Protein AF-A0A820QMM1-F1 (afdb_monomer)

Sequence (129 aa):
NKIHFVDDQFVPSDRSIGIGSFDNISQWLRISDVAPLPDDPPNLPWTIFSSPQPSDIQQGALGNCWLIAALALISERPRLLEHILLTKQINSQGVYLVRICHNGLWKTIIVDDCFPCTKHKRLVFTQAK

Foldseek 3Di:
DLAADADPVQGFDPVNVPPDDDVQFDGWDFPVQADDDPPDDPPPDDFPDDLDALQFKDFFPDPVVVVSNVVNVVSVPVVSSCVAWVDGTDDSSQWTWGWDQDPNDTDIDIHGRIAGAGPNRHGRGIGTD

Organism: NCBI:txid433720

Mean predicted aligned error: 3.98 Å

Radius of gyration: 15.04 Å; Cα contacts (8 Å, |Δi|>4): 182; chains: 1; bounding box: 40×40×34 Å

pLDDT: mean 91.96, std 6.96, range [45.78, 97.81]

Nearest PDB structures (foldseek):
  6bgp-assembly4_D  TM=8.649E-01  e=1.408E-06  Homo sapiens
  6bdt-assembly4_D  TM=8.589E-01  e=2.583E-06  Homo sapiens
  6bgp-assembly1_A  TM=8.529E-01  e=2.583E-06  Homo sapiens
  6bdt-assembly1_A  TM=8.491E-01  e=2.431E-06  Homo sapiens
  1ziv-assembly1_A  TM=8.662E-01  e=2.299E-05  Homo sapiens

Structure (mmCIF, N/CA/C/O backbone):
data_AF-A0A820QMM1-F1
#
_entry.id   AF-A0A820QMM1-F1
#
loop_
_atom_site.group_PDB
_atom_site.id
_atom_site.type_symbol
_atom_site.label_atom_id
_atom_site.label_alt_id
_atom_site.label_comp_id
_atom_site.label_asym_id
_atom_site.label_entity_id
_atom_site.label_seq_id
_atom_site.pdbx_PDB_ins_code
_atom_site.Cartn_x
_atom_site.Cartn_y
_atom_site.Cartn_z
_atom_site.occupancy
_atom_site.B_iso_or_equiv
_atom_site.auth_seq_id
_atom_site.auth_comp_id
_atom_site.auth_asym_id
_atom_site.auth_atom_id
_atom_site.pdbx_PDB_model_num
ATOM 1 N N . ASN A 1 1 ? -3.070 -25.701 5.725 1.00 45.78 1 ASN A N 1
ATOM 2 C CA . ASN A 1 1 ? -3.135 -24.890 4.491 1.00 45.78 1 ASN A CA 1
ATOM 3 C C . ASN A 1 1 ? -3.029 -23.418 4.841 1.00 45.78 1 ASN A C 1
ATOM 5 O O . ASN A 1 1 ? -3.975 -22.887 5.397 1.00 45.78 1 ASN A O 1
ATOM 9 N N . LYS A 1 2 ? -1.879 -22.780 4.589 1.00 61.75 2 LYS A N 1
ATOM 10 C CA . LYS A 1 2 ? -1.763 -21.313 4.622 1.00 61.75 2 LYS A CA 1
ATOM 11 C C . LYS A 1 2 ? -2.006 -20.828 3.196 1.00 61.75 2 LYS A C 1
ATOM 13 O O . LYS A 1 2 ? -1.101 -20.899 2.375 1.00 61.75 2 LYS A O 1
ATOM 18 N N . ILE A 1 3 ? -3.248 -20.480 2.883 1.00 82.56 3 ILE A N 1
ATOM 19 C CA . ILE A 1 3 ? -3.607 -19.921 1.578 1.00 82.56 3 ILE A CA 1
ATOM 20 C C . ILE A 1 3 ? -3.636 -18.409 1.775 1.00 82.56 3 ILE A C 1
ATOM 22 O O . ILE A 1 3 ? -4.431 -17.919 2.571 1.00 82.56 3 ILE A O 1
ATOM 26 N N . HIS A 1 4 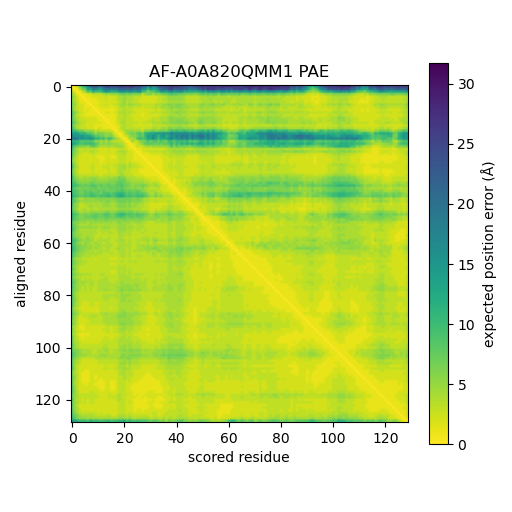? -2.747 -17.688 1.096 1.00 91.75 4 HIS A N 1
ATOM 27 C CA . HIS A 1 4 ? -2.770 -16.229 1.109 1.00 91.75 4 HIS A CA 1
ATOM 28 C C . HIS A 1 4 ? -3.984 -15.721 0.326 1.00 91.75 4 HIS A C 1
ATOM 30 O O . HIS A 1 4 ? -4.310 -16.253 -0.735 1.00 91.75 4 HIS A O 1
ATOM 36 N N . PHE A 1 5 ? -4.634 -14.685 0.845 1.00 95.31 5 PHE A N 1
ATOM 37 C CA . PHE A 1 5 ? -5.713 -13.977 0.171 1.00 95.31 5 PHE A CA 1
ATOM 38 C C . PHE A 1 5 ? -5.182 -13.297 -1.096 1.00 95.31 5 PHE A C 1
ATOM 40 O O . PHE A 1 5 ? -4.114 -12.685 -1.072 1.00 95.31 5 PHE A O 1
ATOM 47 N N . VAL A 1 6 ? -5.914 -13.423 -2.199 1.00 95.25 6 VAL A N 1
ATOM 48 C CA . VAL A 1 6 ? -5.679 -12.693 -3.450 1.00 95.25 6 VAL A CA 1
ATOM 49 C C . VAL A 1 6 ? -6.980 -11.988 -3.788 1.00 95.25 6 VAL A C 1
ATOM 51 O O . VAL A 1 6 ? -8.030 -12.632 -3.782 1.00 95.25 6 VAL A O 1
ATOM 54 N N . ASP A 1 7 ? -6.908 -10.693 -4.071 1.00 95.00 7 ASP A N 1
ATOM 55 C CA . ASP A 1 7 ? -8.069 -9.925 -4.509 1.00 95.00 7 ASP A CA 1
ATOM 56 C C . ASP A 1 7 ? -8.413 -10.292 -5.963 1.00 95.00 7 ASP A C 1
ATOM 58 O O . ASP A 1 7 ? -7.650 -10.031 -6.895 1.00 95.00 7 ASP A O 1
ATOM 62 N N . ASP A 1 8 ? -9.562 -10.936 -6.169 1.00 94.31 8 ASP A N 1
ATOM 63 C CA . ASP A 1 8 ? -10.032 -11.363 -7.488 1.00 94.31 8 ASP A CA 1
ATOM 64 C C . ASP A 1 8 ? -10.632 -10.213 -8.319 1.00 94.31 8 ASP A C 1
ATOM 66 O O . ASP A 1 8 ? -10.742 -10.323 -9.545 1.00 94.31 8 ASP A O 1
ATOM 70 N N . GLN A 1 9 ? -10.964 -9.086 -7.683 1.00 94.31 9 GLN A N 1
ATOM 71 C CA . GLN A 1 9 ? -11.438 -7.865 -8.336 1.00 94.31 9 GLN A CA 1
ATOM 72 C C . GLN A 1 9 ? -10.281 -6.941 -8.733 1.00 94.31 9 GLN A C 1
ATOM 74 O O . GLN A 1 9 ? -10.415 -6.180 -9.696 1.00 94.31 9 GLN A O 1
ATOM 79 N N . PHE A 1 10 ? -9.141 -7.042 -8.043 1.00 95.06 10 PHE A N 1
ATOM 80 C CA . PHE A 1 10 ? -7.925 -6.263 -8.287 1.00 95.06 10 PHE A CA 1
ATOM 81 C C . PHE A 1 10 ? -6.674 -7.157 -8.352 1.00 95.06 10 PHE A C 1
ATOM 83 O O . PHE A 1 10 ? -5.723 -7.024 -7.587 1.00 95.06 10 PHE A O 1
ATOM 90 N N . VAL A 1 11 ? -6.674 -8.089 -9.307 1.00 94.81 11 VAL A N 1
ATOM 91 C CA . VAL A 1 11 ? -5.632 -9.120 -9.445 1.00 94.81 11 VAL A CA 1
ATOM 92 C C . VAL A 1 11 ? -4.226 -8.545 -9.697 1.00 94.81 11 VAL A C 1
ATOM 94 O O . VAL A 1 11 ? -4.100 -7.569 -10.438 1.00 94.81 11 VAL A O 1
ATOM 97 N N . PRO A 1 12 ? -3.145 -9.172 -9.197 1.00 94.88 12 PRO A N 1
ATOM 98 C CA . PRO A 1 12 ? -1.768 -8.702 -9.379 1.00 94.88 12 PRO A CA 1
ATOM 99 C C . PRO A 1 12 ? -1.278 -8.899 -10.824 1.00 94.88 12 PRO A C 1
ATOM 101 O O . PRO A 1 12 ? -0.595 -9.865 -11.160 1.00 94.88 12 PRO A O 1
ATOM 104 N N . SER A 1 13 ? -1.689 -7.998 -11.712 1.00 92.50 13 SER A N 1
ATOM 105 C CA . SER A 1 13 ? -1.411 -8.033 -13.149 1.00 92.50 13 SER A CA 1
ATOM 106 C C . SER A 1 13 ? -1.501 -6.636 -13.760 1.00 92.50 13 SER A C 1
ATOM 108 O O . SER A 1 13 ? -2.005 -5.703 -13.131 1.00 92.50 13 SER A O 1
ATOM 110 N N . ASP A 1 14 ? -1.101 -6.506 -15.023 1.00 90.88 14 ASP A N 1
ATOM 111 C CA . ASP A 1 14 ? -1.156 -5.246 -15.778 1.00 90.88 14 ASP A CA 1
ATOM 112 C C . ASP A 1 14 ? -2.565 -4.634 -15.825 1.00 90.88 14 ASP A C 1
ATOM 114 O O . ASP A 1 14 ? -2.716 -3.414 -15.863 1.00 90.88 14 ASP A O 1
ATOM 118 N N . ARG A 1 15 ? -3.620 -5.458 -15.719 1.00 91.50 15 ARG A N 1
ATOM 119 C CA . ARG A 1 15 ? -5.008 -4.977 -15.635 1.00 91.50 15 ARG A CA 1
ATOM 120 C C . ARG A 1 15 ? -5.229 -4.035 -14.446 1.00 91.50 15 ARG A C 1
ATOM 122 O O . ARG A 1 15 ? -5.994 -3.082 -14.569 1.00 91.50 15 ARG A O 1
ATOM 129 N N . SER A 1 16 ? -4.569 -4.302 -13.323 1.00 94.50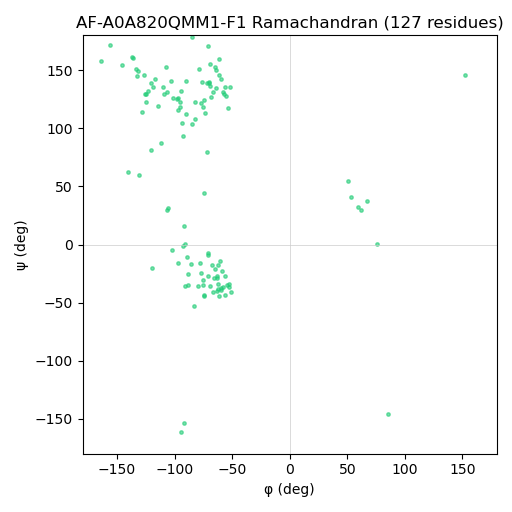 16 SER A N 1
ATOM 130 C CA . SER A 1 16 ? -4.694 -3.527 -12.083 1.00 94.50 16 SER A CA 1
ATOM 131 C C . SER A 1 16 ? -3.764 -2.314 -12.046 1.00 94.50 16 SER A C 1
ATOM 133 O O . SER A 1 16 ? -3.998 -1.386 -11.278 1.00 94.50 16 SER A O 1
ATOM 135 N N . ILE A 1 17 ? -2.746 -2.273 -12.911 1.00 91.31 17 ILE A N 1
ATOM 136 C CA . ILE A 1 17 ? -1.919 -1.075 -13.124 1.00 91.31 17 ILE A CA 1
ATOM 137 C C . ILE A 1 17 ? -2.726 0.023 -13.828 1.00 91.31 17 ILE A C 1
ATOM 139 O O . ILE A 1 17 ? -2.591 1.204 -13.506 1.00 91.31 17 ILE A O 1
ATOM 143 N N . GLY A 1 18 ? -3.613 -0.369 -14.746 1.00 85.38 18 GLY A N 1
ATOM 144 C CA . GLY A 1 18 ? -4.525 0.537 -15.432 1.00 85.38 18 GLY A CA 1
ATOM 145 C C . GLY A 1 18 ? -3.909 1.197 -16.665 1.00 85.38 18 GLY A C 1
ATOM 146 O O . GLY A 1 18 ? -3.163 0.579 -17.419 1.00 85.38 18 GLY A O 1
ATOM 147 N N . ILE A 1 19 ? -4.292 2.451 -16.924 1.00 73.44 19 ILE A N 1
ATOM 148 C CA . ILE A 1 19 ? -3.908 3.171 -18.145 1.00 73.44 19 ILE A CA 1
ATOM 149 C C . ILE A 1 19 ? -2.529 3.811 -17.944 1.00 73.44 19 ILE A C 1
ATOM 151 O O . ILE A 1 19 ? -2.399 4.837 -17.280 1.00 73.44 19 ILE A O 1
ATOM 155 N N . GLY A 1 20 ? -1.512 3.200 -18.545 1.00 69.69 20 GLY A N 1
ATOM 156 C CA . GLY A 1 20 ? -0.124 3.663 -18.555 1.00 69.69 20 GLY A CA 1
ATOM 157 C C . GLY A 1 20 ? 0.837 2.483 -18.707 1.00 69.69 20 GLY A C 1
ATOM 158 O O . GLY A 1 20 ? 0.549 1.400 -18.206 1.00 69.69 20 GLY A O 1
ATOM 159 N N . SER A 1 21 ? 1.963 2.674 -19.402 1.00 69.75 21 SER A N 1
ATOM 160 C CA . SER A 1 21 ? 3.059 1.692 -19.401 1.00 69.75 21 SER A CA 1
ATOM 161 C C . SER A 1 21 ? 4.079 2.101 -18.351 1.00 69.75 21 SER A C 1
ATOM 163 O O . SER A 1 21 ? 4.600 3.216 -18.396 1.00 69.75 21 SER A O 1
ATOM 165 N N . PHE A 1 22 ? 4.356 1.206 -17.410 1.00 83.31 22 PHE A N 1
ATOM 166 C CA . PHE A 1 22 ? 5.446 1.358 -16.455 1.00 83.31 22 PHE A CA 1
ATOM 167 C C . PHE A 1 22 ? 6.489 0.292 -16.768 1.00 83.31 22 PHE A C 1
ATOM 169 O O . PHE A 1 22 ? 6.463 -0.800 -16.205 1.00 83.31 22 PHE A O 1
ATOM 176 N N . ASP A 1 23 ? 7.415 0.617 -17.670 1.00 82.88 23 ASP A N 1
ATOM 177 C CA . ASP A 1 23 ? 8.416 -0.325 -18.199 1.00 82.88 23 ASP A CA 1
ATOM 178 C C . ASP A 1 23 ? 9.348 -0.900 -17.113 1.00 82.88 23 ASP A C 1
ATOM 180 O O . ASP A 1 23 ? 10.071 -1.872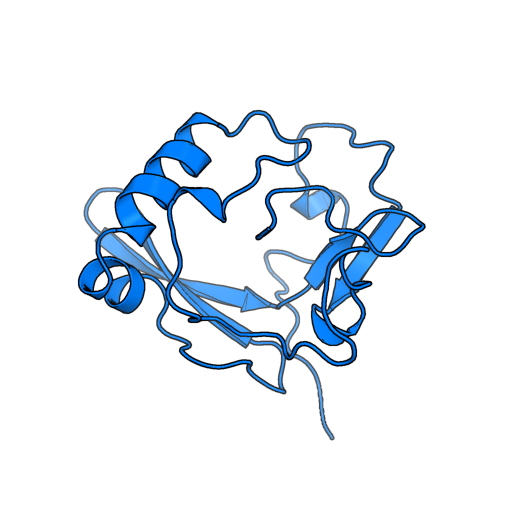 -17.330 1.00 82.88 23 ASP A O 1
ATOM 184 N N . ASN A 1 24 ? 9.357 -0.294 -15.924 1.00 89.50 24 ASN A N 1
ATOM 185 C CA . ASN A 1 24 ? 10.118 -0.751 -14.771 1.00 89.50 24 ASN A CA 1
ATOM 186 C C . ASN A 1 24 ? 9.366 -1.754 -13.879 1.00 89.50 24 ASN A C 1
ATOM 188 O O . ASN A 1 24 ? 10.011 -2.338 -13.004 1.00 89.50 24 ASN A O 1
ATOM 192 N N . ILE A 1 25 ? 8.059 -1.977 -14.067 1.00 94.00 25 ILE A N 1
ATOM 193 C CA . ILE A 1 25 ? 7.325 -3.057 -13.393 1.00 94.00 25 ILE A CA 1
ATOM 194 C C . ILE A 1 25 ? 7.676 -4.368 -14.093 1.00 94.00 25 ILE A C 1
ATOM 196 O O . ILE A 1 25 ? 7.470 -4.530 -15.288 1.00 94.00 25 ILE A O 1
ATOM 200 N N . SER A 1 26 ? 8.214 -5.318 -13.334 1.00 94.75 26 SER A N 1
ATOM 201 C CA . SER A 1 26 ? 8.623 -6.629 -13.864 1.00 94.75 26 SER A CA 1
ATOM 202 C C . SER A 1 26 ? 7.897 -7.802 -13.216 1.00 94.75 26 SER A C 1
ATOM 204 O O . SER A 1 26 ? 7.915 -8.906 -13.748 1.00 94.75 26 SER A O 1
ATOM 206 N N . GLN A 1 27 ? 7.333 -7.588 -12.027 1.00 95.88 27 GLN A N 1
ATOM 207 C CA . GLN A 1 27 ? 6.744 -8.633 -11.199 1.00 95.88 27 GLN A CA 1
ATOM 208 C C . GLN A 1 27 ? 5.849 -8.015 -10.126 1.00 95.88 27 GLN A C 1
ATOM 210 O O . GLN A 1 27 ? 6.034 -6.858 -9.748 1.00 95.88 27 GLN A O 1
ATOM 215 N N . TRP A 1 28 ? 4.923 -8.812 -9.605 1.00 96.69 28 TRP A N 1
ATOM 216 C CA . TRP A 1 28 ? 4.153 -8.496 -8.408 1.00 96.69 28 TRP A CA 1
ATOM 217 C C . TRP A 1 28 ? 4.654 -9.363 -7.258 1.00 96.69 28 TRP A C 1
ATOM 219 O O . TRP A 1 28 ? 4.823 -10.570 -7.429 1.00 96.69 28 TRP A O 1
ATOM 229 N N . LEU A 1 29 ? 4.920 -8.753 -6.106 1.00 97.06 29 LEU A N 1
ATOM 230 C CA . LEU A 1 29 ? 5.474 -9.439 -4.939 1.00 97.06 29 LEU A CA 1
ATOM 231 C C . LEU A 1 29 ? 4.620 -9.186 -3.711 1.00 97.06 29 LEU A C 1
ATOM 233 O O . LEU A 1 29 ? 4.107 -8.086 -3.530 1.00 97.06 29 LEU A O 1
ATOM 237 N N . ARG A 1 30 ? 4.531 -10.188 -2.836 1.00 95.94 30 ARG A N 1
ATOM 238 C CA . ARG A 1 30 ? 4.026 -9.982 -1.478 1.00 95.94 30 ARG A CA 1
ATOM 239 C C . ARG A 1 30 ? 4.984 -9.073 -0.723 1.00 95.94 30 ARG A C 1
ATOM 241 O O . ARG A 1 30 ? 6.186 -9.101 -0.985 1.00 95.94 30 ARG A O 1
ATOM 248 N N . ILE A 1 31 ? 4.483 -8.332 0.262 1.00 92.94 31 ILE A N 1
ATOM 249 C CA . ILE A 1 31 ? 5.331 -7.450 1.078 1.00 92.94 31 ILE A CA 1
ATOM 250 C C . ILE A 1 31 ? 6.520 -8.194 1.714 1.00 92.94 31 ILE A C 1
ATOM 252 O O . ILE A 1 31 ? 7.624 -7.666 1.769 1.00 92.94 31 ILE A O 1
ATOM 256 N N . SER A 1 32 ? 6.337 -9.465 2.094 1.00 92.38 32 SER A N 1
ATOM 257 C CA . SER A 1 32 ? 7.398 -10.324 2.640 1.00 92.38 32 SER A CA 1
ATOM 258 C C . SER A 1 32 ? 8.535 -10.637 1.664 1.00 92.38 32 SER A C 1
ATOM 260 O O . SER A 1 32 ? 9.618 -11.005 2.108 1.00 92.38 32 SER A O 1
ATOM 262 N N . ASP A 1 33 ? 8.293 -10.510 0.358 1.00 94.62 33 ASP A N 1
ATOM 263 C CA . ASP A 1 33 ? 9.255 -10.827 -0.700 1.00 94.62 33 ASP A CA 1
ATOM 264 C C . ASP A 1 33 ? 9.921 -9.575 -1.296 1.00 94.62 33 ASP A C 1
ATOM 266 O O . ASP A 1 33 ? 10.809 -9.698 -2.145 1.00 94.62 33 ASP A O 1
ATOM 270 N N . VAL A 1 34 ? 9.501 -8.377 -0.874 1.00 94.81 34 VAL A N 1
ATOM 271 C CA . VAL A 1 34 ? 10.099 -7.095 -1.273 1.00 94.81 34 VAL A CA 1
ATOM 272 C C . VAL A 1 34 ? 11.489 -6.964 -0.649 1.00 94.81 34 VAL A C 1
ATOM 274 O O . VAL A 1 34 ? 11.698 -7.283 0.520 1.00 94.81 34 VAL A O 1
ATOM 277 N N . ALA A 1 35 ? 12.459 -6.500 -1.437 1.00 93.38 35 ALA A N 1
ATOM 278 C CA . ALA A 1 35 ? 13.811 -6.269 -0.947 1.00 93.38 35 ALA A CA 1
ATOM 279 C C . ALA A 1 35 ? 13.859 -5.035 -0.026 1.00 93.38 35 ALA A C 1
ATOM 281 O O . ALA A 1 35 ? 13.261 -4.012 -0.377 1.00 93.38 35 ALA A O 1
ATOM 282 N N . PRO A 1 36 ? 14.612 -5.093 1.088 1.00 89.62 36 PRO A N 1
ATOM 283 C CA . PRO A 1 36 ? 14.815 -3.940 1.959 1.00 89.62 36 PRO A CA 1
ATOM 284 C C . PRO A 1 36 ? 15.521 -2.788 1.226 1.00 89.62 36 PRO A C 1
ATOM 286 O O . PRO A 1 36 ? 16.180 -2.968 0.187 1.00 89.62 36 PRO A O 1
ATOM 289 N N . LEU A 1 37 ? 15.377 -1.581 1.765 1.00 87.06 37 LEU A N 1
ATOM 290 C CA . LEU A 1 37 ? 16.126 -0.413 1.323 1.00 87.06 37 LEU A CA 1
ATOM 291 C C . LEU A 1 37 ? 17.610 -0.562 1.711 1.00 87.06 37 LEU A C 1
ATOM 293 O O . LEU A 1 37 ? 17.934 -1.286 2.649 1.00 87.06 37 LEU A O 1
ATOM 297 N N . PRO A 1 38 ? 18.548 0.099 1.003 1.00 85.88 38 PRO A N 1
ATOM 298 C CA . PRO A 1 38 ? 19.978 -0.051 1.282 1.00 85.88 38 PRO A CA 1
ATOM 299 C C . PRO A 1 38 ? 20.366 0.447 2.679 1.00 85.88 38 PRO A C 1
ATOM 301 O O . PRO A 1 38 ? 21.335 -0.045 3.248 1.00 85.88 38 PRO A O 1
ATOM 304 N N . ASP A 1 39 ? 19.596 1.402 3.205 1.00 87.31 39 ASP A N 1
ATOM 305 C CA . ASP A 1 39 ? 19.800 2.019 4.514 1.00 87.31 39 ASP A CA 1
ATOM 306 C C . ASP A 1 39 ? 19.006 1.313 5.633 1.00 87.31 39 ASP A C 1
ATOM 308 O O . ASP A 1 39 ? 19.118 1.704 6.797 1.00 87.31 39 ASP A O 1
ATOM 312 N N . ASP A 1 40 ? 18.222 0.273 5.312 1.00 87.31 40 ASP A N 1
ATOM 313 C CA . ASP A 1 40 ? 17.446 -0.457 6.315 1.00 87.31 40 ASP A CA 1
ATOM 314 C C . ASP A 1 40 ? 18.367 -1.277 7.228 1.00 87.31 40 ASP A C 1
ATOM 316 O O . ASP A 1 40 ? 19.293 -1.953 6.758 1.00 87.31 40 ASP A O 1
ATOM 320 N N . PRO A 1 41 ? 18.095 -1.309 8.544 1.00 87.25 41 PRO A N 1
ATOM 321 C CA . PRO A 1 41 ? 18.788 -2.220 9.429 1.00 87.25 41 PRO A CA 1
ATOM 322 C C . PRO A 1 41 ? 18.468 -3.677 9.053 1.00 87.25 41 PRO A C 1
ATOM 324 O O . PRO A 1 41 ? 17.370 -3.992 8.578 1.00 87.25 41 PRO A O 1
ATOM 327 N N . PRO A 1 42 ? 19.406 -4.606 9.305 1.00 84.75 42 PRO A N 1
ATOM 328 C CA . PRO A 1 42 ? 19.179 -6.016 9.030 1.00 84.75 42 PRO A CA 1
ATOM 329 C C . PRO A 1 42 ? 17.948 -6.519 9.793 1.00 84.75 42 PRO A C 1
ATOM 331 O O . PRO A 1 42 ? 17.830 -6.319 11.002 1.00 84.75 42 PRO A O 1
ATOM 334 N N . ASN A 1 43 ? 17.059 -7.219 9.084 1.00 83.25 43 ASN A N 1
ATOM 335 C CA . ASN A 1 43 ? 15.805 -7.768 9.610 1.00 83.25 43 ASN A CA 1
ATOM 336 C C . ASN A 1 43 ? 14.805 -6.721 10.137 1.00 83.25 43 ASN A C 1
ATOM 338 O O . ASN A 1 43 ? 14.035 -7.044 11.044 1.00 83.25 43 ASN A O 1
ATOM 342 N N . LEU A 1 44 ? 14.787 -5.495 9.593 1.00 87.06 44 LEU A N 1
ATOM 343 C CA . LEU A 1 44 ? 13.716 -4.538 9.885 1.00 87.06 44 LEU A CA 1
ATOM 344 C C . LEU A 1 44 ? 12.347 -5.191 9.597 1.00 87.06 44 LEU A C 1
ATOM 346 O O . LEU A 1 44 ? 12.089 -5.581 8.455 1.00 87.06 44 LEU A O 1
ATOM 350 N N . PRO A 1 45 ? 11.472 -5.368 10.603 1.00 88.62 45 PRO A N 1
ATOM 351 C CA . PRO A 1 45 ? 10.188 -6.006 10.375 1.00 88.62 45 PRO A CA 1
ATOM 352 C C . PRO A 1 45 ? 9.232 -5.040 9.677 1.00 88.62 45 PRO A C 1
ATOM 354 O O . PRO A 1 45 ? 9.117 -3.872 10.053 1.00 88.62 45 PRO A O 1
ATOM 357 N N . TRP A 1 46 ? 8.467 -5.558 8.719 1.00 90.75 46 TRP A N 1
ATOM 358 C CA . TRP A 1 46 ? 7.338 -4.829 8.154 1.00 90.75 46 TRP A CA 1
ATOM 359 C C . TRP A 1 46 ? 6.313 -4.477 9.233 1.00 90.75 46 TRP A C 1
ATOM 361 O O . TRP A 1 46 ? 6.008 -5.272 10.125 1.00 90.75 46 TRP A O 1
ATOM 371 N N . THR A 1 47 ? 5.736 -3.287 9.116 1.00 92.12 47 THR A N 1
ATOM 372 C CA . THR A 1 47 ? 4.725 -2.775 10.038 1.00 92.12 47 THR A CA 1
ATOM 373 C C . THR A 1 47 ? 3.704 -1.926 9.294 1.00 92.12 47 THR A C 1
ATOM 375 O O . THR A 1 47 ? 3.994 -1.363 8.243 1.00 92.12 47 THR A O 1
ATOM 378 N N . ILE A 1 48 ? 2.498 -1.834 9.853 1.00 91.38 48 ILE A N 1
ATOM 37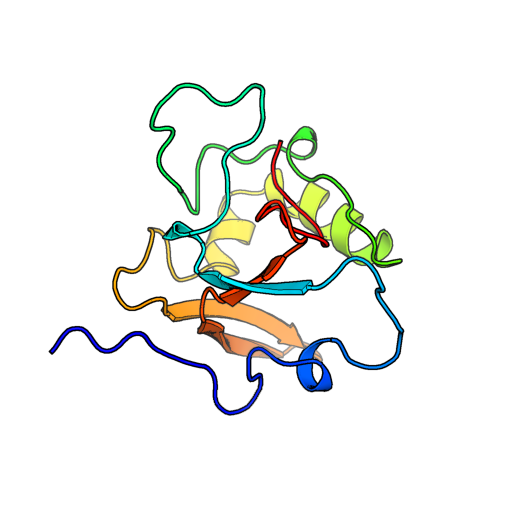9 C CA . ILE A 1 48 ? 1.457 -0.919 9.369 1.00 91.38 48 ILE A CA 1
ATOM 380 C C . ILE A 1 48 ? 1.549 0.431 10.085 1.00 91.38 48 ILE A C 1
ATOM 382 O O . ILE A 1 48 ? 1.313 1.476 9.487 1.00 91.38 48 ILE A O 1
ATOM 386 N N . PHE A 1 49 ? 1.913 0.414 11.369 1.00 88.75 49 PHE A N 1
ATOM 387 C CA . PHE A 1 49 ? 2.051 1.602 12.200 1.00 88.75 49 PHE A CA 1
ATOM 388 C C . PHE A 1 49 ? 3.417 1.585 12.882 1.00 88.75 49 PHE A C 1
ATOM 390 O O . PHE A 1 49 ? 3.685 0.741 13.735 1.00 88.75 49 PHE A O 1
ATOM 397 N N . SER A 1 50 ? 4.277 2.534 12.518 1.00 86.56 50 SER A N 1
ATOM 398 C CA . SER A 1 50 ? 5.551 2.792 13.198 1.00 86.56 50 SER A CA 1
ATOM 399 C C . SER A 1 50 ? 5.791 4.293 13.291 1.00 86.56 50 SER A C 1
ATOM 401 O O . SER A 1 50 ? 6.723 4.824 12.701 1.00 86.56 50 SER A O 1
ATOM 403 N N . SER A 1 51 ? 4.897 4.980 14.007 1.00 87.75 51 SER A N 1
ATOM 404 C CA . SER A 1 51 ? 4.938 6.438 14.191 1.00 87.75 51 SER A CA 1
ATOM 405 C C . SER A 1 51 ? 5.074 7.213 12.868 1.00 87.75 51 SER A C 1
ATOM 407 O O . SER A 1 51 ? 5.994 8.023 12.746 1.00 87.75 51 SER A O 1
ATOM 409 N N . PRO A 1 52 ? 4.174 6.973 11.891 1.00 89.06 52 PRO A N 1
ATOM 410 C CA . PRO A 1 52 ? 4.322 7.482 10.532 1.00 89.06 52 PRO A CA 1
ATOM 411 C C . PRO A 1 52 ? 4.438 9.007 10.517 1.00 89.06 52 PRO A C 1
ATOM 413 O O . PRO A 1 52 ? 3.604 9.707 11.093 1.00 89.06 52 PRO A O 1
ATOM 416 N N . GLN A 1 53 ? 5.460 9.509 9.835 1.00 92.56 53 GLN A N 1
ATOM 417 C CA . GLN A 1 53 ? 5.699 10.927 9.614 1.00 92.56 53 GLN A CA 1
ATOM 418 C C . GLN A 1 53 ? 5.395 11.311 8.164 1.00 92.56 53 GLN A C 1
ATOM 420 O O . GLN A 1 53 ? 5.563 10.498 7.253 1.00 92.56 53 GLN A O 1
ATOM 425 N N . PRO A 1 54 ? 5.023 12.577 7.905 1.00 92.44 54 PRO A N 1
ATOM 426 C CA . PRO A 1 54 ? 4.879 13.087 6.540 1.00 92.44 54 PRO A CA 1
ATOM 427 C C . PRO A 1 54 ? 6.120 12.847 5.674 1.00 92.44 54 PRO A C 1
ATOM 429 O O . PRO A 1 54 ? 6.001 12.555 4.487 1.00 92.44 54 PRO A O 1
ATOM 432 N N . SER A 1 55 ? 7.309 12.949 6.279 1.00 92.31 55 SER A N 1
ATOM 433 C CA . SER A 1 55 ? 8.604 12.747 5.623 1.00 92.31 55 SER A CA 1
ATOM 434 C C . SER A 1 55 ? 8.866 11.312 5.179 1.00 92.31 55 SER A C 1
ATOM 436 O O . SER A 1 55 ? 9.761 11.096 4.362 1.00 92.31 55 SER A O 1
ATOM 438 N N . ASP A 1 56 ? 8.121 10.345 5.716 1.00 90.75 56 ASP A N 1
ATOM 439 C CA . ASP A 1 56 ? 8.312 8.936 5.386 1.00 90.75 56 ASP A CA 1
ATOM 440 C C . ASP A 1 56 ? 7.715 8.626 4.014 1.00 90.75 56 ASP A C 1
ATOM 442 O O . ASP A 1 56 ? 8.159 7.701 3.349 1.00 90.75 56 ASP A O 1
ATOM 446 N N . ILE A 1 57 ? 6.733 9.401 3.545 1.00 92.38 57 ILE A N 1
ATOM 447 C CA . ILE A 1 57 ? 6.013 9.103 2.307 1.00 92.38 57 ILE A CA 1
ATOM 448 C C . ILE A 1 57 ? 6.811 9.593 1.097 1.00 92.38 57 ILE A C 1
ATOM 450 O O . ILE A 1 57 ? 6.875 10.788 0.805 1.00 92.38 57 ILE A O 1
ATOM 454 N N . GLN A 1 58 ? 7.371 8.655 0.338 1.00 92.25 58 GLN A N 1
ATOM 455 C CA . GLN A 1 58 ? 8.120 8.941 -0.880 1.00 92.25 58 GLN A CA 1
ATOM 456 C C . GLN A 1 58 ? 7.275 8.666 -2.118 1.00 92.25 58 GLN A C 1
ATOM 458 O O . GLN A 1 58 ? 6.756 7.563 -2.300 1.00 92.25 58 GLN A O 1
ATOM 463 N N . GLN A 1 59 ? 7.160 9.657 -3.004 1.00 93.44 59 GLN A N 1
ATOM 464 C CA . GLN A 1 59 ? 6.483 9.478 -4.284 1.00 93.44 59 GLN A CA 1
ATOM 465 C C . GLN A 1 59 ? 7.251 8.508 -5.188 1.00 93.44 59 GLN A C 1
ATOM 467 O O . GLN A 1 59 ? 8.457 8.644 -5.380 1.00 93.44 59 GLN A O 1
ATOM 472 N N . GLY A 1 60 ? 6.525 7.535 -5.744 1.00 92.19 60 GLY A N 1
ATOM 473 C CA . GLY A 1 60 ? 7.047 6.613 -6.751 1.00 92.19 60 GLY A CA 1
ATOM 474 C C . GLY A 1 60 ? 6.813 7.103 -8.181 1.00 92.19 60 GLY A C 1
ATOM 475 O O . GLY A 1 60 ? 6.655 8.293 -8.438 1.00 92.19 60 GLY A O 1
ATOM 476 N N . ALA A 1 61 ? 6.738 6.168 -9.127 1.00 89.31 61 ALA A N 1
ATOM 477 C CA . ALA A 1 61 ? 6.658 6.480 -10.557 1.00 89.31 61 ALA A CA 1
ATOM 478 C C . ALA A 1 61 ? 5.316 7.085 -11.032 1.00 89.31 61 ALA A C 1
ATOM 480 O O . ALA A 1 61 ? 5.212 7.514 -12.180 1.00 89.31 61 ALA A O 1
ATOM 481 N N . LEU A 1 62 ? 4.276 7.109 -10.188 1.00 89.94 62 LEU A N 1
ATOM 482 C CA . LEU A 1 62 ? 2.940 7.573 -10.570 1.00 89.94 62 LEU A CA 1
ATOM 483 C C . LEU A 1 62 ? 2.761 9.080 -10.320 1.00 89.94 62 LEU A C 1
ATOM 485 O O . LEU A 1 62 ? 3.165 9.618 -9.289 1.00 89.94 62 LEU A O 1
ATOM 489 N N . GLY A 1 63 ? 2.079 9.763 -11.243 1.00 88.38 63 GLY A N 1
ATOM 490 C CA . GLY A 1 63 ? 1.701 11.179 -11.144 1.00 88.38 63 GLY A CA 1
ATOM 491 C C . GLY A 1 63 ? 0.551 11.463 -10.165 1.00 88.38 63 GLY A C 1
ATOM 492 O O . GLY A 1 63 ? -0.373 12.200 -10.493 1.00 88.38 63 GLY A O 1
ATOM 493 N N . ASN A 1 64 ? 0.571 10.867 -8.972 1.00 91.38 64 ASN A N 1
ATOM 494 C CA . ASN A 1 64 ? -0.475 10.971 -7.947 1.00 91.38 64 ASN A CA 1
ATOM 495 C C . ASN A 1 64 ? -0.056 11.846 -6.750 1.00 91.38 64 ASN A C 1
ATOM 497 O O . ASN A 1 64 ? -0.520 11.630 -5.630 1.00 91.38 64 ASN A O 1
ATOM 501 N N . CYS A 1 65 ? 0.802 12.848 -6.968 1.00 94.12 65 CYS A N 1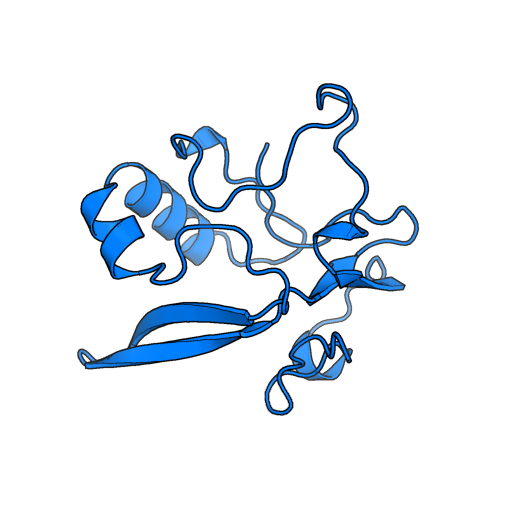
ATOM 502 C CA . CYS A 1 65 ? 1.306 13.738 -5.914 1.00 94.12 65 CYS A CA 1
ATOM 503 C C . CYS A 1 65 ? 0.189 14.390 -5.079 1.00 94.12 65 CYS A C 1
ATOM 505 O O . CYS A 1 65 ? 0.342 14.559 -3.873 1.00 94.12 65 CYS A O 1
ATOM 507 N N . TRP A 1 66 ? -0.959 14.691 -5.693 1.00 95.06 66 TRP A N 1
ATOM 508 C CA . TRP A 1 66 ? -2.149 15.219 -5.019 1.00 95.06 66 TRP A CA 1
ATOM 509 C C . TRP A 1 66 ? -2.692 14.268 -3.939 1.00 95.06 66 TRP A C 1
ATOM 511 O O . TRP A 1 66 ? -3.110 14.717 -2.874 1.00 95.06 66 TRP A O 1
ATOM 521 N N . LEU A 1 67 ? -2.649 12.956 -4.184 1.00 93.75 67 LEU A N 1
ATOM 522 C CA . LEU A 1 67 ? -3.056 11.933 -3.221 1.00 93.75 67 LEU A CA 1
ATOM 523 C C . LEU A 1 67 ? -1.998 11.777 -2.128 1.00 93.75 67 LEU A C 1
ATOM 525 O O . LEU A 1 67 ? -2.325 11.710 -0.947 1.00 93.75 67 LEU A O 1
ATOM 529 N N . ILE A 1 68 ? -0.727 11.749 -2.521 1.00 94.19 68 ILE A N 1
ATOM 530 C CA . ILE A 1 68 ? 0.409 11.596 -1.606 1.00 94.19 68 ILE A CA 1
ATOM 531 C C . ILE A 1 68 ? 0.473 12.755 -0.607 1.00 94.19 68 ILE A C 1
ATOM 533 O O . ILE A 1 68 ? 0.621 12.523 0.590 1.00 94.19 68 ILE A O 1
ATOM 537 N N . ALA A 1 69 ? 0.283 13.992 -1.071 1.00 94.81 69 ALA A N 1
ATOM 538 C CA . ALA A 1 69 ? 0.227 15.166 -0.206 1.00 94.81 69 ALA A CA 1
ATOM 539 C C . ALA A 1 69 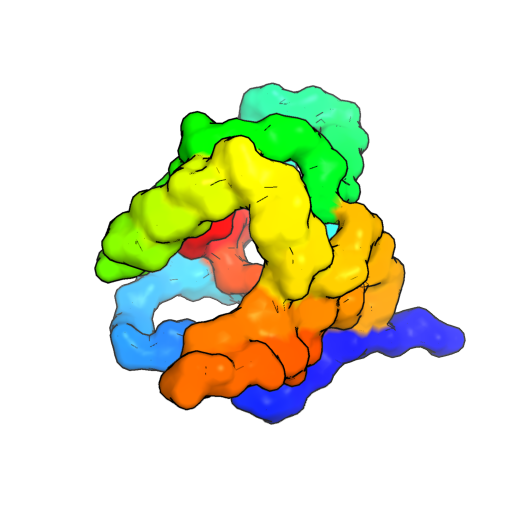? -0.912 15.065 0.825 1.00 94.81 69 ALA A C 1
ATOM 541 O O . ALA A 1 69 ? -0.730 15.414 1.991 1.00 94.81 69 ALA A O 1
ATOM 542 N N . ALA A 1 70 ? -2.073 14.531 0.432 1.00 94.56 70 ALA A N 1
ATOM 543 C CA . ALA A 1 70 ? -3.170 14.284 1.363 1.00 94.56 70 ALA A CA 1
ATOM 544 C C . ALA A 1 70 ? -2.821 13.197 2.395 1.00 94.56 70 ALA A C 1
ATOM 546 O O . ALA A 1 70 ? -3.120 13.367 3.577 1.00 94.56 70 ALA A O 1
ATOM 547 N N . LEU A 1 71 ? -2.155 12.111 1.983 1.00 93.25 71 LEU A N 1
ATOM 548 C CA . LEU A 1 71 ? -1.691 11.059 2.897 1.00 93.25 71 LEU A CA 1
ATOM 549 C C . LEU A 1 71 ? -0.674 11.589 3.917 1.00 93.25 71 LEU A C 1
ATOM 551 O O . LEU A 1 71 ? -0.762 11.229 5.088 1.00 93.25 71 LEU A O 1
ATOM 555 N N . ALA A 1 72 ? 0.216 12.494 3.508 1.00 94.25 72 ALA A N 1
ATOM 556 C CA . ALA A 1 72 ? 1.171 13.149 4.402 1.00 94.25 72 ALA A CA 1
ATOM 557 C C . ALA A 1 72 ? 0.468 13.999 5.480 1.00 94.25 72 ALA A C 1
ATOM 559 O O . ALA A 1 72 ? 0.825 13.955 6.650 1.00 94.25 72 ALA A O 1
ATOM 560 N N . LEU A 1 73 ? -0.608 14.712 5.134 1.00 94.75 73 LEU A N 1
ATOM 561 C CA . LEU A 1 73 ? -1.418 15.439 6.126 1.00 94.75 73 LEU A CA 1
ATOM 562 C C . LEU A 1 73 ? -2.237 14.510 7.037 1.00 94.75 73 LEU A C 1
ATOM 564 O O . LEU A 1 73 ? -2.619 14.884 8.151 1.00 94.75 73 LEU A O 1
ATOM 568 N N . ILE A 1 74 ? -2.579 13.317 6.549 1.00 94.06 74 ILE A N 1
ATOM 569 C CA . ILE A 1 74 ? -3.273 12.298 7.339 1.00 94.06 74 ILE A CA 1
ATOM 570 C C . ILE A 1 74 ? -2.299 11.636 8.320 1.00 94.06 74 ILE A C 1
ATOM 572 O O . ILE A 1 74 ? -2.720 11.337 9.438 1.00 94.06 74 ILE A O 1
ATOM 576 N N . SER A 1 75 ? -1.019 11.455 7.967 1.00 93.25 75 SER A N 1
ATOM 577 C CA . SER A 1 75 ? -0.042 10.813 8.858 1.00 93.25 75 SER A CA 1
ATOM 578 C C . SER A 1 75 ? 0.200 11.587 10.153 1.00 93.25 75 SER A C 1
ATOM 580 O O . SER A 1 75 ? 0.398 10.980 11.200 1.00 93.25 75 SER A O 1
ATOM 582 N N . GLU A 1 76 ? 0.045 12.913 10.130 1.00 94.38 76 GLU A N 1
ATOM 583 C CA . GLU A 1 76 ? 0.093 13.765 11.332 1.00 94.38 76 GLU A CA 1
ATOM 584 C C . GLU A 1 76 ? -1.130 13.611 12.252 1.00 94.38 76 GLU A C 1
ATOM 586 O O . GLU A 1 76 ? -1.179 14.180 13.345 1.00 94.38 76 GLU A O 1
ATOM 591 N N . ARG A 1 77 ? -2.155 12.862 11.829 1.00 95.06 77 ARG A N 1
ATOM 592 C CA . ARG A 1 77 ? -3.402 12.661 12.576 1.00 95.06 77 ARG A CA 1
ATOM 593 C C . ARG A 1 77 ? -3.617 11.172 12.871 1.00 95.06 77 ARG A C 1
ATOM 595 O O . ARG A 1 77 ? -4.452 10.542 12.216 1.00 95.06 77 ARG A O 1
ATOM 602 N N . PRO A 1 78 ? -2.972 10.612 13.914 1.00 92.75 78 PRO A N 1
ATOM 603 C CA . PRO A 1 78 ? -3.046 9.184 14.242 1.00 92.75 78 PRO A CA 1
ATOM 604 C C . PRO A 1 78 ? -4.475 8.641 14.339 1.00 92.75 78 PRO A C 1
ATOM 606 O O . PRO A 1 78 ? -4.778 7.587 13.792 1.00 92.75 78 PRO A O 1
ATOM 609 N N . ARG A 1 79 ? -5.401 9.408 14.933 1.00 93.88 79 ARG A N 1
ATOM 610 C CA . ARG A 1 79 ? -6.818 9.015 15.033 1.00 93.88 79 ARG A CA 1
ATOM 611 C C . ARG A 1 79 ? -7.502 8.863 13.670 1.00 93.88 79 ARG A C 1
ATOM 613 O O . ARG A 1 79 ? -8.378 8.016 13.526 1.00 93.88 79 ARG A O 1
ATOM 620 N N . LEU A 1 80 ? -7.131 9.677 12.676 1.00 94.56 80 LEU A N 1
ATOM 621 C CA . LEU A 1 80 ? -7.661 9.543 11.317 1.00 94.56 80 LEU A CA 1
ATOM 622 C C . LEU A 1 80 ? -7.046 8.342 10.606 1.00 94.56 80 LEU A C 1
ATOM 624 O O . LEU A 1 80 ? -7.788 7.569 10.004 1.00 94.56 80 LEU A O 1
ATOM 628 N N . LEU A 1 81 ? -5.728 8.143 10.719 1.00 93.56 81 LEU A N 1
ATOM 629 C CA . LEU A 1 81 ? -5.082 6.938 10.194 1.00 93.56 81 LEU A CA 1
ATOM 630 C C . LEU A 1 81 ? -5.711 5.673 10.778 1.00 93.56 81 LEU A C 1
ATOM 632 O O . LEU A 1 81 ? -5.996 4.731 10.046 1.00 93.56 81 LEU A O 1
ATOM 636 N N . GLU A 1 82 ? -5.984 5.656 12.081 1.00 93.31 82 GLU A N 1
ATOM 637 C CA . GLU A 1 82 ? -6.633 4.525 12.731 1.00 93.31 82 GLU A CA 1
ATOM 638 C C . GLU A 1 82 ? -8.076 4.303 12.258 1.00 93.31 82 GLU A C 1
ATOM 640 O O . GLU A 1 82 ? -8.559 3.169 12.275 1.00 93.31 82 GLU A O 1
ATOM 645 N N . HIS A 1 83 ? -8.765 5.361 11.833 1.00 95.00 83 HIS A N 1
ATOM 646 C CA . HIS A 1 83 ? -10.098 5.259 11.249 1.00 95.00 83 HIS A CA 1
ATOM 647 C C . HIS A 1 83 ? -10.067 4.730 9.809 1.00 95.00 83 HIS A C 1
ATOM 649 O O . HIS A 1 83 ? -11.016 4.071 9.384 1.00 95.00 83 HIS A O 1
ATOM 655 N N . ILE A 1 84 ? -8.991 5.022 9.071 1.00 95.94 84 ILE A N 1
ATOM 656 C CA . ILE A 1 84 ? -8.780 4.624 7.674 1.00 95.94 84 ILE A CA 1
ATOM 657 C C . ILE A 1 84 ? -8.235 3.192 7.593 1.00 95.94 84 ILE A C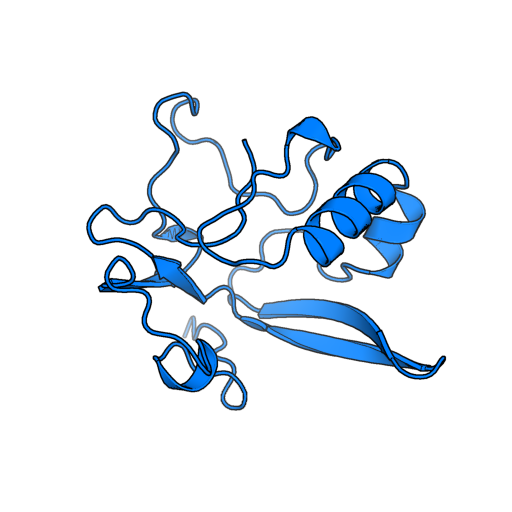 1
ATOM 659 O O . ILE A 1 84 ? -8.815 2.359 6.910 1.00 95.94 84 ILE A O 1
ATOM 663 N N . LEU A 1 85 ? -7.153 2.865 8.296 1.00 95.69 85 LEU A N 1
ATOM 664 C CA . LEU A 1 85 ? -6.537 1.535 8.273 1.00 95.69 85 LEU A CA 1
ATOM 665 C C . LEU A 1 85 ? -7.098 0.687 9.411 1.00 95.69 85 LEU A C 1
ATOM 667 O O . LEU A 1 85 ? -6.733 0.885 10.569 1.00 95.69 85 LEU A O 1
ATOM 671 N N . LEU A 1 86 ? -7.990 -0.258 9.110 1.00 96.44 86 LEU A N 1
ATOM 672 C CA . LEU A 1 86 ? -8.613 -1.104 10.135 1.00 96.44 86 LEU A CA 1
ATOM 673 C C . LEU A 1 86 ? -7.693 -2.246 10.576 1.00 96.44 86 LEU A C 1
ATOM 675 O O . LEU A 1 86 ? -7.658 -2.583 11.759 1.00 96.44 86 LEU A O 1
ATOM 679 N N . THR A 1 87 ? -6.914 -2.806 9.652 1.00 96.06 87 THR A N 1
ATOM 680 C CA . THR A 1 87 ? -5.874 -3.790 9.973 1.00 96.06 87 THR A CA 1
ATOM 681 C C . THR A 1 87 ? -4.670 -3.071 10.585 1.00 96.06 87 THR A C 1
ATOM 683 O O . THR A 1 87 ? -4.077 -2.211 9.945 1.00 96.06 87 THR A O 1
ATOM 686 N N . LYS A 1 88 ? -4.320 -3.393 11.838 1.00 93.19 88 LYS A N 1
ATOM 687 C CA . LYS A 1 88 ? -3.300 -2.656 12.621 1.00 93.19 88 LYS A CA 1
ATOM 688 C C . LYS A 1 88 ? -1.910 -3.284 12.610 1.00 93.19 88 LYS A C 1
ATOM 690 O O . LYS A 1 88 ? -0.944 -2.645 13.007 1.00 93.19 88 LYS A O 1
ATOM 695 N N . GLN A 1 89 ? -1.824 -4.542 12.202 1.00 93.31 89 GLN A N 1
ATOM 696 C CA . GLN A 1 89 ? -0.606 -5.344 12.203 1.00 93.31 89 GLN A CA 1
ATOM 697 C C . GLN A 1 89 ? -0.516 -6.114 10.891 1.00 93.31 89 GLN A C 1
ATOM 699 O O . GLN A 1 89 ? -1.530 -6.313 10.220 1.00 93.31 89 GLN A O 1
ATOM 704 N N . ILE A 1 90 ? 0.687 -6.570 10.548 1.00 94.00 90 ILE A N 1
ATOM 705 C CA . ILE A 1 90 ? 0.891 -7.441 9.390 1.00 94.00 90 ILE A CA 1
ATOM 706 C C . ILE A 1 90 ? -0.006 -8.672 9.510 1.00 94.00 90 ILE A C 1
ATOM 708 O O . ILE A 1 90 ? -0.013 -9.370 10.526 1.00 94.00 90 ILE A O 1
ATOM 712 N N . ASN A 1 91 ? -0.776 -8.931 8.458 1.00 94.50 91 ASN A N 1
ATOM 713 C CA . ASN A 1 91 ? -1.672 -10.070 8.406 1.00 94.50 91 ASN A CA 1
ATOM 714 C C . ASN A 1 91 ? -0.973 -11.226 7.687 1.00 94.50 91 ASN A C 1
ATOM 716 O O . ASN A 1 91 ? -0.665 -11.131 6.505 1.00 94.50 91 ASN A O 1
ATOM 720 N N . SER A 1 92 ? -0.769 -12.349 8.381 1.00 93.12 92 SER A N 1
ATOM 721 C CA . SER A 1 92 ? -0.097 -13.528 7.805 1.00 93.12 92 SER A CA 1
ATOM 722 C C . SER A 1 92 ? -0.821 -14.163 6.611 1.00 93.12 92 SER A C 1
ATOM 724 O O . SER A 1 92 ? -0.211 -14.938 5.881 1.00 93.12 92 SER A O 1
ATOM 726 N N . GLN A 1 93 ? -2.111 -13.870 6.424 1.00 94.69 93 GLN A N 1
ATOM 727 C CA . GLN A 1 93 ? -2.891 -14.299 5.263 1.00 94.69 93 GLN A CA 1
ATOM 728 C C . GLN A 1 93 ? -2.851 -13.271 4.124 1.00 94.69 93 GLN A C 1
ATOM 730 O O . GLN A 1 93 ? -3.463 -13.511 3.093 1.00 94.69 93 GLN A O 1
ATOM 735 N N . GLY A 1 94 ? -2.144 -12.147 4.282 1.00 95.56 94 GLY A N 1
ATOM 736 C CA . GLY A 1 94 ? -2.009 -11.121 3.249 1.00 95.56 94 GLY A CA 1
ATOM 737 C C . GLY A 1 94 ? -3.317 -10.398 2.932 1.00 95.56 94 GLY A C 1
ATOM 738 O O . GLY A 1 94 ? -3.585 -10.142 1.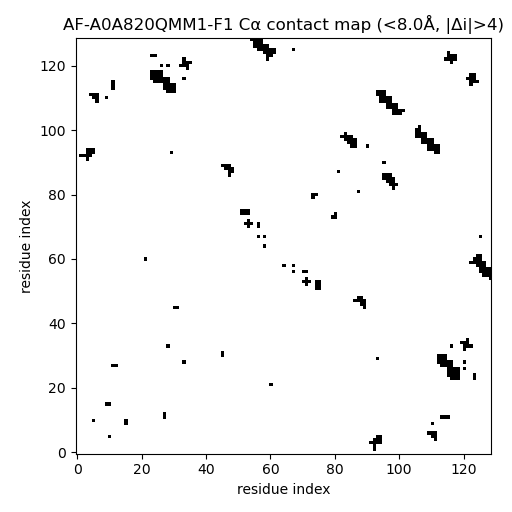768 1.00 95.56 94 GLY A O 1
ATOM 739 N N . VAL A 1 95 ? -4.157 -10.127 3.941 1.00 96.06 95 VAL A N 1
ATOM 740 C CA . VAL A 1 95 ? -5.447 -9.429 3.784 1.00 96.06 95 VAL A CA 1
ATOM 741 C C . VAL A 1 95 ? -5.549 -8.211 4.699 1.00 96.06 95 VAL A C 1
ATOM 743 O O . VAL A 1 95 ? -5.322 -8.294 5.913 1.00 96.06 95 VAL A O 1
ATOM 746 N N . TYR A 1 96 ? -5.924 -7.075 4.116 1.00 97.38 96 TYR A N 1
ATOM 747 C CA . TYR A 1 96 ? -5.953 -5.777 4.780 1.00 97.38 96 TYR A CA 1
ATOM 748 C C . TYR A 1 96 ? -7.268 -5.049 4.511 1.00 97.38 96 TYR A C 1
ATOM 750 O O . TYR A 1 96 ? -7.862 -5.165 3.443 1.00 97.38 96 TYR A O 1
ATOM 758 N N . LEU A 1 97 ? -7.733 -4.304 5.512 1.00 97.75 97 LEU A N 1
ATOM 759 C CA . LEU A 1 97 ? -8.993 -3.571 5.479 1.00 97.75 97 LEU A CA 1
ATOM 760 C C . LEU A 1 97 ? -8.721 -2.067 5.525 1.00 97.75 97 LEU A C 1
ATOM 762 O O . LEU A 1 97 ? -8.170 -1.562 6.509 1.00 97.75 97 LEU A O 1
ATOM 766 N N . VAL A 1 98 ? -9.153 -1.354 4.485 1.00 97.06 98 VAL A N 1
ATOM 767 C CA . VAL A 1 98 ? -8.968 0.095 4.332 1.00 97.06 98 VAL A CA 1
ATOM 768 C C . VAL A 1 98 ? -10.320 0.774 4.156 1.00 97.06 98 VAL A C 1
ATOM 770 O O . VAL A 1 98 ? -11.145 0.350 3.354 1.00 97.06 98 VAL A O 1
ATOM 773 N N . ARG A 1 99 ? -10.568 1.852 4.894 1.00 97.50 99 ARG A N 1
ATOM 774 C CA . ARG A 1 99 ? -11.770 2.672 4.780 1.00 97.50 99 ARG A CA 1
ATOM 775 C C . ARG A 1 99 ? -11.507 3.899 3.930 1.00 97.50 99 ARG A C 1
ATOM 777 O O . ARG A 1 99 ? -10.645 4.712 4.243 1.00 97.50 99 ARG A O 1
ATOM 784 N N . ILE A 1 100 ? -12.323 4.067 2.899 1.00 95.88 100 ILE A N 1
ATOM 785 C CA . ILE A 1 100 ? -12.311 5.236 2.024 1.00 95.88 100 ILE A CA 1
ATOM 786 C C . ILE A 1 100 ? -13.670 5.926 2.129 1.00 95.88 100 ILE A C 1
ATOM 788 O O . ILE A 1 100 ? -14.714 5.271 2.122 1.00 95.88 100 ILE A O 1
ATOM 792 N N . CYS A 1 101 ? -13.664 7.253 2.246 1.00 95.06 101 CYS A N 1
ATOM 793 C CA . CYS A 1 101 ? -14.879 8.054 2.155 1.00 95.06 101 CYS A CA 1
ATOM 794 C C . CYS A 1 101 ? -15.101 8.447 0.693 1.00 95.06 101 CYS A C 1
ATOM 796 O O . CYS A 1 101 ? -14.326 9.218 0.131 1.00 95.06 101 CYS A O 1
ATOM 798 N N . HIS A 1 102 ? -16.146 7.907 0.075 1.00 93.38 102 HIS A N 1
ATOM 799 C CA . HIS A 1 102 ? -16.492 8.172 -1.317 1.00 93.38 102 HIS A CA 1
ATOM 800 C C . HIS A 1 102 ? -17.931 8.681 -1.391 1.00 93.38 102 HIS A C 1
ATOM 802 O O . HIS A 1 102 ? -18.853 8.010 -0.926 1.00 93.38 102 HIS A O 1
ATOM 808 N N . ASN A 1 103 ? -18.122 9.871 -1.966 1.00 95.12 103 ASN A N 1
ATOM 809 C CA . ASN A 1 103 ? -19.414 10.568 -2.031 1.00 95.12 103 ASN A CA 1
ATOM 810 C C . ASN A 1 103 ? -20.085 10.727 -0.653 1.00 95.12 103 ASN A C 1
ATOM 812 O O . ASN A 1 103 ? -21.283 10.507 -0.504 1.00 95.12 103 ASN A O 1
ATOM 816 N N . GLY A 1 104 ? -19.291 11.056 0.373 1.00 95.94 104 GLY A N 1
ATOM 817 C CA . GLY A 1 104 ? -19.768 11.235 1.750 1.00 95.94 104 GLY A CA 1
ATOM 818 C C . GLY A 1 104 ? -20.079 9.936 2.502 1.00 95.94 104 GLY A C 1
ATOM 819 O O . GLY A 1 104 ? -20.463 9.992 3.667 1.00 95.94 104 GLY A O 1
ATOM 820 N N . LEU A 1 105 ? -19.897 8.771 1.872 1.00 97.19 105 LEU A N 1
ATOM 821 C CA . LEU A 1 105 ? -20.149 7.469 2.480 1.00 97.19 105 LEU A CA 1
ATOM 822 C C . LEU A 1 105 ? -18.839 6.732 2.743 1.00 97.19 105 LEU A C 1
ATOM 824 O O . LEU A 1 105 ? -18.011 6.552 1.848 1.00 97.19 105 LEU A O 1
ATOM 828 N N . TRP A 1 106 ? -18.675 6.253 3.972 1.00 96.69 106 TRP A N 1
ATOM 829 C CA . TRP A 1 106 ? -17.562 5.382 4.328 1.00 96.69 106 TRP A CA 1
ATOM 830 C C . TRP A 1 106 ? -17.778 3.983 3.765 1.00 96.69 106 TRP A C 1
ATOM 832 O O . TRP A 1 106 ? -18.778 3.333 4.063 1.00 96.69 106 TRP A O 1
ATOM 842 N N . LYS A 1 107 ? -16.804 3.505 2.996 1.00 97.38 107 LYS A N 1
ATOM 843 C CA . LYS A 1 107 ? -16.751 2.139 2.479 1.00 97.38 107 LYS A CA 1
ATOM 844 C C . LYS A 1 107 ? -15.488 1.460 2.976 1.00 97.38 107 LYS A C 1
ATOM 846 O O . LYS A 1 107 ? -14.430 2.083 2.990 1.00 97.38 107 LYS A O 1
ATOM 851 N N . THR A 1 108 ? -15.606 0.198 3.365 1.00 97.81 108 THR A N 1
ATOM 852 C CA . THR A 1 108 ? -14.459 -0.648 3.704 1.00 97.81 108 THR A CA 1
ATOM 853 C C . THR A 1 108 ? -14.102 -1.480 2.483 1.00 97.81 108 THR A C 1
ATOM 855 O O . THR A 1 108 ? -14.965 -2.151 1.925 1.00 97.81 108 THR A O 1
ATOM 858 N N . ILE A 1 109 ? -12.843 -1.412 2.079 1.00 97.12 109 ILE A N 1
ATOM 859 C CA . ILE A 1 109 ? -12.261 -2.130 0.954 1.00 97.12 109 ILE A CA 1
ATOM 860 C C . ILE A 1 109 ? -11.315 -3.180 1.527 1.00 97.12 109 ILE A C 1
ATOM 862 O O . ILE A 1 109 ? -10.567 -2.903 2.469 1.00 97.12 109 ILE A O 1
ATOM 866 N N . ILE A 1 110 ? -11.393 -4.385 0.975 1.00 97.19 110 ILE A N 1
ATOM 867 C CA . ILE A 1 110 ? -10.465 -5.476 1.252 1.00 97.19 110 ILE A CA 1
ATOM 868 C C . ILE A 1 110 ? -9.393 -5.409 0.172 1.00 97.19 110 ILE A C 1
ATOM 870 O O . ILE A 1 110 ? -9.742 -5.282 -0.994 1.00 97.19 110 ILE A O 1
ATOM 874 N N . VAL A 1 111 ? -8.123 -5.469 0.554 1.00 97.00 111 VAL A N 1
ATOM 875 C CA . VAL A 1 111 ? -6.996 -5.535 -0.382 1.00 97.00 111 VAL A CA 1
ATOM 876 C C . VAL A 1 111 ? -6.029 -6.622 0.061 1.00 97.00 111 VAL A C 1
ATOM 878 O O . VAL A 1 111 ? -5.924 -6.917 1.259 1.00 97.00 111 VAL A O 1
ATOM 881 N N . ASP A 1 112 ? -5.330 -7.219 -0.898 1.00 97.06 112 ASP A N 1
ATOM 882 C CA . ASP A 1 112 ? -4.173 -8.054 -0.602 1.00 97.06 112 ASP A CA 1
ATOM 883 C C . ASP A 1 112 ? -2.885 -7.216 -0.457 1.00 97.06 112 ASP A C 1
ATOM 885 O O . ASP A 1 112 ? -2.913 -5.987 -0.536 1.00 97.06 112 ASP A O 1
ATOM 889 N N . ASP A 1 113 ? -1.762 -7.866 -0.154 1.00 96.62 113 ASP A N 1
ATOM 890 C CA . ASP A 1 113 ? -0.432 -7.247 -0.061 1.00 96.62 113 ASP A CA 1
ATOM 891 C C . ASP A 1 113 ? 0.481 -7.575 -1.247 1.00 96.62 113 ASP A C 1
ATOM 893 O O . ASP A 1 113 ? 1.701 -7.660 -1.080 1.00 96.62 113 ASP A O 1
ATOM 897 N N . CYS A 1 114 ? -0.084 -7.768 -2.440 1.00 97.12 114 CYS A N 1
ATOM 898 C CA . CYS A 1 114 ? 0.695 -7.849 -3.669 1.00 97.12 114 CYS A CA 1
ATOM 899 C C . CYS A 1 114 ? 1.018 -6.439 -4.187 1.00 97.12 114 CYS A C 1
ATOM 901 O O . CYS A 1 114 ? 0.126 -5.659 -4.512 1.00 97.12 114 CYS A O 1
ATOM 903 N N . PHE A 1 115 ? 2.303 -6.128 -4.348 1.00 96.75 115 PHE A N 1
ATOM 904 C CA . PHE A 1 115 ? 2.778 -4.833 -4.828 1.00 96.75 115 PHE A CA 1
ATOM 905 C C . PHE A 1 115 ? 3.532 -4.948 -6.161 1.00 96.75 115 PHE A C 1
ATOM 907 O O . PHE A 1 115 ? 4.310 -5.891 -6.344 1.00 96.75 115 PHE A O 1
ATOM 914 N N . PRO A 1 116 ? 3.378 -3.972 -7.076 1.00 96.44 116 PRO A N 1
ATOM 915 C CA . PRO A 1 116 ? 4.178 -3.886 -8.294 1.00 96.44 116 PRO A CA 1
ATOM 916 C C . PRO A 1 116 ? 5.640 -3.547 -8.001 1.00 96.44 116 PRO A C 1
ATOM 918 O O . PRO A 1 116 ? 5.953 -2.533 -7.365 1.00 96.44 116 PRO A O 1
ATOM 921 N N . CYS A 1 117 ? 6.539 -4.379 -8.523 1.00 97.12 117 CYS A N 1
ATOM 922 C CA . CYS A 1 117 ? 7.958 -4.346 -8.212 1.00 97.12 117 CYS A CA 1
ATOM 923 C C . CYS A 1 117 ? 8.854 -4.384 -9.455 1.00 97.12 117 CYS A C 1
ATOM 925 O O . CYS A 1 117 ? 8.576 -5.021 -10.479 1.00 97.12 117 CYS A O 1
ATOM 927 N N . THR A 1 118 ? 10.008 -3.737 -9.321 1.00 95.94 118 THR A N 1
ATOM 928 C CA . THR A 1 118 ? 11.108 -3.817 -10.286 1.00 95.94 118 THR A CA 1
ATOM 929 C C . THR A 1 118 ? 11.798 -5.178 -10.250 1.00 95.94 118 THR A C 1
ATOM 931 O O . THR A 1 118 ? 11.601 -5.970 -9.327 1.00 95.94 118 THR A O 1
ATOM 934 N N . LYS A 1 119 ? 12.687 -5.432 -11.221 1.00 95.94 119 LYS A N 1
ATOM 935 C CA . LYS A 1 119 ? 13.481 -6.674 -11.289 1.00 95.94 119 LYS A CA 1
ATOM 936 C C . LYS A 1 119 ? 14.359 -6.909 -10.056 1.00 95.94 119 LYS A C 1
ATOM 938 O O . LYS A 1 119 ? 14.719 -8.042 -9.762 1.00 95.94 119 LYS A O 1
ATOM 943 N N . HIS A 1 120 ? 14.677 -5.837 -9.331 1.00 95.50 120 HIS A N 1
ATOM 944 C CA . HIS A 1 120 ? 15.445 -5.867 -8.088 1.00 95.50 120 HIS A CA 1
ATOM 945 C C . HIS A 1 120 ? 14.547 -5.982 -6.845 1.00 95.50 120 HIS A C 1
ATOM 947 O O . HIS A 1 120 ? 15.001 -5.695 -5.743 1.00 95.50 120 HIS A O 1
ATOM 953 N N . LYS A 1 121 ? 13.273 -6.368 -7.017 1.00 96.06 121 LYS A N 1
ATOM 954 C CA . LYS A 1 121 ? 12.277 -6.524 -5.946 1.00 96.06 121 LYS A CA 1
ATOM 955 C C . LYS A 1 121 ? 12.006 -5.244 -5.146 1.00 96.06 121 LYS A C 1
ATOM 957 O O . LYS A 1 121 ? 11.735 -5.302 -3.953 1.00 96.06 121 LYS A O 1
ATOM 962 N N . ARG A 1 122 ? 12.094 -4.083 -5.798 1.00 94.81 122 ARG A N 1
ATOM 963 C CA . ARG A 1 122 ? 11.802 -2.769 -5.195 1.00 94.81 122 ARG A CA 1
ATOM 964 C C . ARG A 1 122 ? 10.444 -2.259 -5.641 1.00 94.81 122 ARG A C 1
ATOM 966 O O . ARG A 1 122 ? 10.132 -2.401 -6.823 1.00 94.81 122 ARG A O 1
ATOM 973 N N . LEU A 1 123 ? 9.702 -1.642 -4.723 1.00 95.38 123 LEU A N 1
ATOM 974 C CA . LEU A 1 123 ? 8.407 -1.017 -4.996 1.00 95.38 123 LEU A CA 1
ATOM 975 C C . LEU A 1 123 ? 8.539 0.034 -6.107 1.00 95.38 123 LEU A C 1
ATOM 977 O O . LEU A 1 123 ? 9.490 0.814 -6.125 1.00 95.38 123 LEU A O 1
ATOM 981 N N . VAL A 1 124 ? 7.599 0.027 -7.054 1.00 95.12 124 VAL A N 1
ATOM 982 C CA . VAL A 1 124 ? 7.575 0.992 -8.172 1.00 95.12 124 VAL A CA 1
ATOM 983 C C . VAL A 1 124 ? 6.805 2.266 -7.819 1.00 95.12 124 VAL A C 1
ATOM 985 O O . VAL A 1 124 ? 7.158 3.362 -8.265 1.00 95.12 124 VAL A O 1
ATOM 988 N N . PHE A 1 125 ? 5.746 2.126 -7.027 1.00 94.62 125 PHE A N 1
ATOM 989 C CA . PHE A 1 125 ? 4.916 3.240 -6.580 1.00 94.62 125 PHE A CA 1
ATOM 990 C C . PHE A 1 125 ? 5.376 3.762 -5.214 1.00 94.62 125 PHE A C 1
ATOM 992 O O . PHE A 1 125 ? 6.525 3.575 -4.826 1.00 94.62 125 PHE A O 1
ATOM 999 N N . THR A 1 126 ? 4.502 4.498 -4.532 1.00 94.44 126 THR A N 1
ATOM 1000 C CA . THR A 1 126 ? 4.783 5.123 -3.239 1.00 94.44 126 THR A CA 1
ATOM 1001 C C . THR A 1 126 ? 5.340 4.114 -2.233 1.00 94.44 126 THR A C 1
ATOM 1003 O O . THR A 1 126 ? 4.801 3.017 -2.099 1.00 94.44 126 THR A O 1
ATOM 1006 N N . GLN A 1 127 ? 6.387 4.502 -1.506 1.00 92.62 127 GLN A N 1
ATOM 1007 C CA . GLN A 1 127 ? 7.006 3.695 -0.449 1.00 92.62 127 GLN A CA 1
ATOM 1008 C C . GLN A 1 127 ? 7.322 4.554 0.779 1.00 92.62 127 GLN A C 1
ATOM 1010 O O . GLN A 1 127 ? 7.363 5.782 0.680 1.00 92.62 127 GLN A O 1
ATOM 1015 N N . ALA A 1 128 ? 7.527 3.900 1.924 1.00 89.62 128 ALA A N 1
ATOM 1016 C CA . ALA A 1 128 ? 8.075 4.544 3.112 1.00 89.62 128 ALA A CA 1
ATOM 1017 C C . ALA A 1 128 ? 9.606 4.684 2.987 1.00 89.62 128 ALA A C 1
ATOM 1019 O O . ALA A 1 128 ? 10.227 3.876 2.292 1.00 89.62 128 ALA A O 1
ATOM 1020 N N . LYS A 1 129 ? 10.189 5.704 3.624 1.00 79.12 129 LYS A N 1
ATOM 1021 C CA . LYS A 1 129 ? 11.642 5.864 3.772 1.00 79.12 129 LYS A CA 1
ATOM 1022 C C . LYS A 1 129 ? 12.211 4.930 4.834 1.00 79.12 129 LYS A C 1
ATOM 1024 O O . LYS A 1 129 ? 11.514 4.720 5.849 1.00 79.12 129 LYS A O 1
#

InterPro domains:
  IPR000169 Cysteine peptidase, cysteine active site [PS00139] (59-70)
  IPR001300 Peptidase C2, calpain, catalytic domain [PF00648] (5-128)
  IPR001300 Peptidase C2, calpain, catalytic domain [PS50203] (4-129)
  IPR022684 Peptidase C2, calpain family [PTHR10183] (3-128)
  IPR038765 Papain-like cysteine peptidase superfamily [SSF54001] (1-128)

Secondary structure (DSSP, 8-state):
-------SSS-SSHHHH-SS--TT--EEEEGGGSPPPTTSPTTPPP-S-S---GGGEE--SSS-HHHHHHHHHHHT-HHHHHHHB---S--TT-EEEEEEEETTEEEEEEEE-EEEE-TTS-BSS-EE-

Solvent-accessible surface area (backbone atoms only — not comp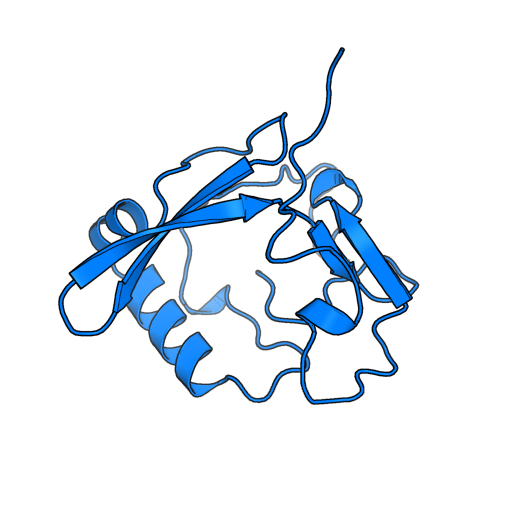arable to full-atom values): 7988 Å² total; per-residue (Å²): 136,92,71,64,52,72,40,86,91,62,43,89,48,71,80,61,73,49,94,72,88,61,91,63,57,68,47,64,35,44,68,91,67,45,50,80,59,94,85,54,62,90,83,68,75,84,70,71,70,78,83,59,49,46,85,30,66,39,84,34,80,60,96,49,60,75,58,51,56,50,50,29,64,37,37,76,33,62,74,56,44,55,65,28,40,66,51,69,57,78,44,94,42,31,58,41,40,39,46,46,76,55,96,89,40,80,44,81,44,80,41,45,45,67,40,57,12,26,88,78,32,34,74,46,46,69,44,74,113